Protein AF-A0A480BS22-F1 (afdb_monomer)

pLDDT: mean 70.59, std 20.95, range [41.66, 95.94]

Structure (mmCIF, N/CA/C/O backbone):
data_AF-A0A480BS22-F1
#
_entry.id   AF-A0A480BS22-F1
#
loop_
_atom_site.group_PDB
_atom_site.id
_atom_site.type_symbol
_atom_site.label_atom_id
_atom_site.label_alt_id
_atom_site.label_comp_id
_atom_site.label_asym_id
_atom_site.label_entity_id
_atom_site.label_seq_id
_atom_site.pdbx_PDB_ins_code
_atom_site.Cartn_x
_atom_site.Cartn_y
_atom_site.Cartn_z
_atom_site.occupancy
_atom_si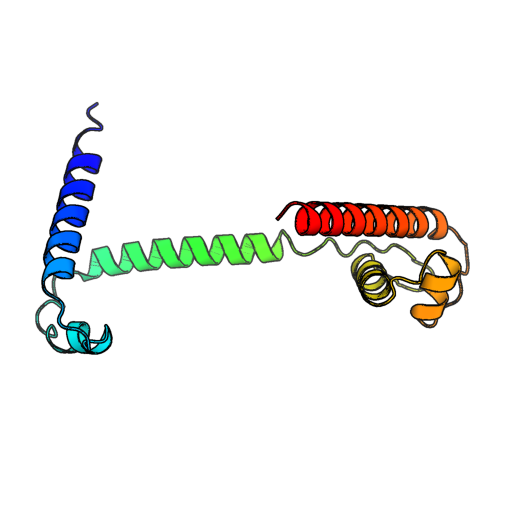te.B_iso_or_equiv
_atom_site.auth_seq_id
_atom_site.auth_comp_id
_atom_site.auth_asym_id
_atom_site.auth_atom_id
_atom_site.pdbx_PDB_model_num
ATOM 1 N N . MET A 1 1 ? -12.078 36.022 39.962 1.00 42.88 1 MET A N 1
ATOM 2 C CA . MET A 1 1 ? -12.865 34.964 40.643 1.00 42.88 1 MET A CA 1
ATOM 3 C C . MET A 1 1 ? -14.234 35.539 41.020 1.00 42.88 1 MET A C 1
ATOM 5 O O . MET A 1 1 ? -14.265 36.743 41.225 1.00 42.88 1 MET A O 1
ATOM 9 N N . PRO A 1 2 ? -15.338 34.761 41.071 1.00 45.94 2 PRO A N 1
ATOM 10 C CA . PRO A 1 2 ? -15.350 33.308 41.192 1.00 45.94 2 PRO A CA 1
ATOM 11 C C . PRO A 1 2 ? -15.962 32.568 39.992 1.00 45.94 2 PRO A C 1
ATOM 13 O O . PRO A 1 2 ? -17.005 32.913 39.447 1.00 45.94 2 PRO A O 1
ATOM 16 N N . ALA A 1 3 ? -15.293 31.474 39.635 1.00 44.16 3 ALA A N 1
ATOM 17 C CA . ALA A 1 3 ? -15.684 30.468 38.656 1.00 44.16 3 ALA A CA 1
ATOM 18 C C . ALA A 1 3 ? -16.732 29.470 39.207 1.00 44.16 3 ALA A C 1
ATOM 20 O O . ALA A 1 3 ? -16.808 28.335 38.748 1.00 44.16 3 ALA A O 1
ATOM 21 N N . ALA A 1 4 ? -17.537 29.876 40.195 1.00 43.69 4 ALA A N 1
ATOM 22 C CA . ALA A 1 4 ? -18.452 28.986 40.917 1.00 43.69 4 ALA A CA 1
ATOM 23 C C . ALA A 1 4 ? -19.845 28.853 40.263 1.00 43.69 4 ALA A C 1
ATOM 25 O O . ALA A 1 4 ? -20.563 27.894 40.522 1.00 43.69 4 ALA A O 1
ATOM 26 N N . SER A 1 5 ? -20.236 29.771 39.373 1.00 46.94 5 SER A N 1
ATOM 27 C CA . SER A 1 5 ? -21.610 29.847 38.846 1.00 46.94 5 SER A CA 1
ATOM 28 C C . SER A 1 5 ? -21.923 28.869 37.706 1.00 46.94 5 SER A C 1
ATOM 30 O O . SER A 1 5 ? -23.083 28.518 37.500 1.00 46.94 5 SER A O 1
ATOM 32 N N . LYS A 1 6 ? -20.912 28.370 36.979 1.00 45.19 6 LYS A N 1
ATOM 33 C CA . LYS A 1 6 ? -21.130 27.429 35.862 1.00 45.19 6 LYS A CA 1
ATOM 34 C C . LYS A 1 6 ? -21.474 26.016 36.336 1.00 45.19 6 LYS A C 1
ATOM 36 O O . LYS A 1 6 ? -22.339 25.390 35.732 1.00 45.19 6 LYS A O 1
ATOM 41 N N . SER A 1 7 ? -20.851 25.541 37.419 1.00 45.31 7 SER A N 1
ATOM 42 C CA . SER A 1 7 ? -21.131 24.203 37.969 1.00 45.31 7 SER A CA 1
ATOM 43 C C . SER A 1 7 ? -22.534 24.100 38.554 1.00 45.31 7 SER A C 1
ATOM 45 O O . SER A 1 7 ? -23.211 23.108 38.316 1.00 45.31 7 SER A O 1
ATOM 47 N N . VAL A 1 8 ? -23.004 25.137 39.254 1.00 49.47 8 VAL A N 1
ATOM 48 C CA . VAL A 1 8 ? -24.354 25.144 39.843 1.00 49.47 8 VAL A CA 1
ATOM 49 C C . VAL A 1 8 ? -25.428 25.158 38.749 1.00 49.47 8 VAL A C 1
ATOM 51 O O . VAL A 1 8 ? -26.417 24.438 38.845 1.00 49.47 8 VAL A O 1
ATOM 54 N N . PHE A 1 9 ? -25.202 25.901 37.659 1.00 47.00 9 PHE A N 1
ATOM 55 C CA . PHE A 1 9 ? -26.130 25.940 36.526 1.00 47.00 9 PHE A CA 1
ATOM 56 C C . PHE A 1 9 ? -26.169 24.610 35.755 1.00 47.00 9 PHE A C 1
ATOM 58 O O . PHE A 1 9 ? -27.244 24.116 35.429 1.00 47.00 9 PHE A O 1
ATOM 65 N N . MET A 1 10 ? -25.010 23.985 35.515 1.00 53.03 10 MET A N 1
ATOM 66 C CA . MET A 1 10 ? -24.932 22.656 34.890 1.00 53.03 10 MET A CA 1
ATOM 67 C C . MET A 1 10 ? -25.574 21.573 35.767 1.00 53.03 10 MET A C 1
ATOM 69 O O . MET A 1 10 ? -26.295 20.725 35.249 1.00 53.03 10 MET A O 1
ATOM 73 N N . ALA A 1 11 ? -25.382 21.636 37.088 1.00 47.44 11 ALA A N 1
ATOM 74 C CA . ALA A 1 11 ? -26.004 20.711 38.030 1.00 47.44 11 ALA A CA 1
ATOM 75 C C . ALA A 1 11 ? -27.53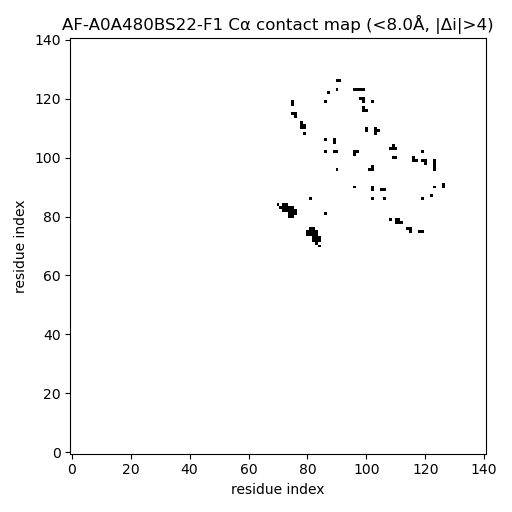4 20.864 38.064 1.00 47.44 11 ALA A C 1
ATOM 77 O O . ALA A 1 11 ? -28.237 19.859 38.025 1.00 47.44 11 ALA A O 1
ATOM 78 N N . ALA A 1 12 ? -28.066 22.091 38.054 1.00 49.69 12 ALA A N 1
ATOM 79 C CA . ALA A 1 12 ? -29.513 22.326 38.001 1.00 49.69 12 ALA A CA 1
ATOM 80 C C . ALA A 1 12 ? -30.141 21.792 36.701 1.00 49.69 12 ALA A C 1
ATOM 82 O O . ALA A 1 12 ? -31.194 21.155 36.736 1.00 49.69 12 ALA A O 1
ATOM 83 N N . VAL A 1 13 ? -29.460 21.975 35.564 1.00 56.94 13 VAL A N 1
ATOM 84 C CA . VAL A 1 13 ? -29.883 21.409 34.273 1.00 56.94 13 VAL A CA 1
ATOM 85 C C . VAL A 1 13 ? -29.835 19.880 34.306 1.00 56.94 13 VAL A C 1
ATOM 87 O O . VAL A 1 13 ? -30.781 19.233 33.866 1.00 56.94 13 VAL A O 1
ATOM 90 N N . TYR A 1 14 ? -28.782 19.288 34.876 1.00 54.34 14 TYR A N 1
ATOM 91 C CA . TYR A 1 14 ? -28.637 17.834 34.968 1.00 54.34 14 TYR A CA 1
ATOM 92 C C . TYR A 1 14 ? -29.678 17.195 35.901 1.00 54.34 14 TYR A C 1
ATOM 94 O O . TYR A 1 14 ? -30.261 16.166 35.564 1.00 54.34 14 TYR A O 1
ATOM 102 N N . HIS A 1 15 ? -29.970 17.821 37.045 1.00 47.47 15 HIS A N 1
ATOM 103 C CA . HIS A 1 15 ? -30.991 17.345 37.980 1.00 47.47 15 HIS A CA 1
ATOM 104 C C . HIS A 1 15 ? -32.415 17.517 37.435 1.00 47.47 15 HIS A C 1
ATOM 106 O O . HIS A 1 15 ? -33.223 16.603 37.596 1.00 47.47 15 HIS A O 1
ATOM 112 N N . GLY A 1 16 ? -32.709 18.612 36.723 1.00 52.53 16 GLY A N 1
ATOM 113 C CA . GLY A 1 16 ? -33.989 18.783 36.024 1.00 52.53 16 GLY A CA 1
ATOM 114 C C . GLY A 1 16 ? -34.194 17.744 34.918 1.00 52.53 16 GLY A C 1
ATOM 115 O O . GLY A 1 16 ? -35.266 17.154 34.804 1.00 52.53 16 GLY A O 1
ATOM 116 N N . PHE A 1 17 ? -33.136 17.441 34.160 1.00 47.34 17 PHE A N 1
ATOM 117 C CA . PHE A 1 17 ? -33.160 16.414 33.117 1.00 47.34 17 PHE A CA 1
ATOM 118 C C . PHE A 1 17 ? -33.335 15.004 33.699 1.00 47.34 17 PHE A C 1
ATOM 120 O O . PHE A 1 17 ? -34.102 14.199 33.179 1.00 47.34 17 PHE A O 1
ATOM 127 N N . ARG A 1 18 ? -32.677 14.709 34.827 1.00 47.41 18 ARG A N 1
ATOM 128 C CA . ARG A 1 18 ? -32.796 13.420 35.518 1.00 47.41 18 ARG A CA 1
ATOM 129 C C . ARG A 1 18 ? -34.182 13.207 36.137 1.00 47.41 18 ARG A C 1
ATOM 131 O O . ARG A 1 18 ? -34.673 12.085 36.087 1.00 47.41 18 ARG A O 1
ATOM 138 N N . ALA A 1 19 ? -34.823 14.255 36.661 1.00 47.12 19 ALA A N 1
ATOM 139 C CA . ALA A 1 19 ? -36.191 14.177 37.185 1.00 47.12 19 ALA A CA 1
ATOM 140 C C . ALA A 1 19 ? -37.232 13.921 36.077 1.00 47.12 19 ALA A C 1
ATOM 142 O O . ALA A 1 19 ? -38.169 13.150 36.282 1.00 47.12 19 ALA A O 1
ATOM 143 N N . ALA A 1 20 ? -37.030 14.496 34.884 1.00 49.72 20 ALA A N 1
ATOM 144 C CA . ALA A 1 20 ? -37.866 14.232 33.711 1.00 49.72 20 ALA A CA 1
ATOM 145 C C . ALA A 1 20 ? -37.717 12.790 33.185 1.00 49.72 20 ALA A C 1
ATOM 147 O O . ALA A 1 20 ? -38.675 12.212 32.677 1.00 49.72 20 ALA A O 1
ATOM 148 N N . LEU A 1 21 ? -36.538 12.179 33.353 1.00 47.59 21 LEU A N 1
ATOM 149 C CA . LEU A 1 21 ? -36.283 10.803 32.920 1.00 47.59 21 LEU A CA 1
ATOM 150 C C . LEU A 1 21 ? -36.931 9.742 33.826 1.00 47.59 21 LEU A C 1
ATOM 152 O O . LEU A 1 21 ? -37.296 8.674 33.344 1.00 47.59 21 LEU A O 1
ATOM 156 N N . SER A 1 22 ? -37.124 10.030 35.117 1.00 49.19 22 SER A N 1
ATOM 157 C CA . SER A 1 22 ? -37.762 9.107 36.072 1.00 49.19 22 SER A CA 1
ATOM 158 C C . SER A 1 22 ? -39.285 8.958 35.914 1.00 49.19 22 SER A C 1
ATOM 160 O O . SER A 1 22 ? -39.876 8.139 36.610 1.00 49.19 22 SER A O 1
ATOM 162 N N . GLY A 1 23 ? -39.920 9.723 35.016 1.00 50.31 23 GLY A N 1
ATOM 163 C CA . GLY A 1 23 ? -41.369 9.682 34.770 1.00 50.31 23 GLY A CA 1
ATOM 164 C C . GLY A 1 23 ? -41.801 9.008 33.462 1.00 50.31 23 GLY A C 1
ATOM 165 O O . GLY A 1 23 ? -42.992 8.999 33.159 1.00 50.31 23 GLY A O 1
ATOM 166 N N . LEU A 1 24 ? -40.871 8.477 32.661 1.00 47.12 24 LEU A N 1
ATOM 167 C CA . LEU A 1 24 ? -41.191 7.937 31.336 1.00 47.12 24 LEU A CA 1
ATOM 168 C C . LEU A 1 24 ? -41.749 6.515 31.419 1.00 47.12 24 LEU A C 1
ATOM 170 O O . LEU A 1 24 ? -41.075 5.575 31.839 1.00 47.12 24 LEU A O 1
ATOM 174 N N . SER A 1 25 ? -42.983 6.359 30.951 1.00 54.12 25 SER A N 1
ATOM 175 C CA . SER A 1 25 ? -43.580 5.063 30.635 1.00 54.12 25 SER A CA 1
ATOM 176 C C . SER A 1 25 ? -42.867 4.439 29.421 1.00 54.12 25 SER A C 1
ATOM 178 O O . SER A 1 25 ? -42.464 5.170 28.508 1.00 54.12 25 SER A O 1
ATOM 180 N N . PRO A 1 26 ? -42.725 3.104 29.349 1.00 42.69 26 PRO A N 1
ATOM 181 C CA . PRO A 1 26 ? -42.098 2.455 28.204 1.00 42.69 26 PRO A CA 1
ATOM 182 C C . PRO A 1 26 ? -42.986 2.620 26.962 1.00 42.69 26 PRO A C 1
ATOM 184 O O . PRO A 1 26 ? -44.066 2.043 26.886 1.00 42.69 26 PRO A O 1
ATOM 187 N N . GLY A 1 27 ? -42.539 3.436 25.999 1.00 56.03 27 GLY A N 1
ATOM 188 C CA . GLY A 1 27 ? -43.212 3.607 24.704 1.00 56.03 27 GLY A CA 1
ATOM 189 C C . GLY A 1 27 ? -43.222 5.023 24.120 1.00 56.03 27 GLY A C 1
ATOM 190 O O . GLY A 1 27 ? -43.544 5.172 22.946 1.00 56.03 27 GLY A O 1
ATOM 191 N N . GLN A 1 28 ? -42.849 6.062 24.876 1.00 52.44 28 GLN A N 1
ATOM 192 C CA . GLN A 1 28 ? -42.791 7.422 24.325 1.00 52.44 28 GLN A CA 1
ATOM 193 C C . GLN A 1 28 ? -41.499 7.667 23.542 1.00 52.44 28 GLN A C 1
ATOM 195 O O . GLN A 1 28 ? -40.393 7.449 24.042 1.00 52.44 28 GLN A O 1
ATOM 200 N N . THR A 1 29 ? -41.638 8.142 22.303 1.00 54.53 29 THR A N 1
ATOM 201 C CA . THR A 1 29 ? -40.500 8.523 21.465 1.00 54.53 29 THR A CA 1
ATOM 202 C C . THR A 1 29 ? -40.270 10.029 21.529 1.00 54.53 29 THR A C 1
ATOM 204 O O . THR A 1 29 ? -41.193 10.815 21.724 1.00 54.53 29 THR A O 1
ATOM 207 N N . TRP A 1 30 ? -39.023 10.457 21.322 1.00 48.59 30 TRP A N 1
ATOM 208 C CA . TRP A 1 30 ? -38.613 11.867 21.371 1.00 48.59 30 TRP A CA 1
ATOM 209 C C . TRP A 1 30 ? -39.467 12.815 20.512 1.00 48.59 30 TRP A C 1
ATOM 211 O O . TRP A 1 30 ? -39.534 14.005 20.806 1.00 48.59 30 TRP A O 1
ATOM 221 N N . ARG A 1 31 ? -40.125 12.312 19.460 1.00 48.00 31 ARG A N 1
ATOM 222 C CA . ARG A 1 31 ? -40.993 13.107 18.580 1.00 48.00 31 ARG A CA 1
ATOM 223 C C . ARG A 1 31 ? -42.244 13.635 19.280 1.00 48.00 31 ARG A C 1
ATOM 225 O O . ARG A 1 31 ? -42.650 14.754 18.978 1.00 48.00 31 ARG A O 1
ATOM 232 N N . ASP A 1 32 ? -42.799 12.887 20.227 1.00 45.03 32 ASP A N 1
ATOM 233 C CA . ASP A 1 32 ? -44.057 13.248 20.890 1.00 45.03 32 ASP A CA 1
ATOM 234 C C . ASP A 1 32 ? -43.859 14.393 21.899 1.00 45.03 32 ASP A C 1
ATOM 236 O O . ASP A 1 32 ? -44.713 15.265 22.040 1.00 45.03 32 ASP A O 1
ATOM 240 N N . ILE A 1 33 ? -42.672 14.474 22.514 1.00 50.88 33 ILE A N 1
ATOM 241 C CA . ILE A 1 33 ? -42.290 15.553 23.443 1.00 50.88 33 ILE A CA 1
ATOM 242 C C . ILE A 1 33 ? -42.127 16.892 22.704 1.00 50.88 33 ILE A C 1
ATOM 244 O O . ILE A 1 33 ? -42.485 17.943 23.229 1.00 50.88 33 ILE A O 1
ATOM 248 N N . PHE A 1 34 ? -41.630 16.876 21.462 1.00 49.66 34 PHE A N 1
ATOM 249 C CA . PHE A 1 34 ? -41.439 18.100 20.674 1.00 49.66 34 PHE A CA 1
ATOM 250 C C . PHE A 1 34 ? -42.724 18.630 20.020 1.00 49.66 34 PHE A C 1
ATOM 252 O O . PHE A 1 34 ? -42.752 19.790 19.609 1.00 49.66 34 PHE A O 1
ATOM 259 N N . ALA A 1 35 ? -43.783 17.822 19.923 1.00 44.78 35 ALA A N 1
ATOM 260 C CA . ALA A 1 35 ? -45.030 18.227 19.278 1.00 44.78 35 ALA A CA 1
ATOM 261 C C . ALA A 1 35 ? -45.937 19.091 20.177 1.00 44.78 35 ALA A C 1
ATOM 263 O O . ALA A 1 35 ? -46.756 19.847 19.658 1.00 44.78 35 ALA A O 1
ATOM 264 N N . SER A 1 36 ? -45.782 19.027 21.505 1.00 46.72 36 SER A N 1
ATOM 265 C CA . SER A 1 36 ? -46.706 19.689 22.441 1.00 46.72 36 SER A CA 1
ATOM 266 C C . SER A 1 36 ? -46.323 21.122 22.838 1.00 46.72 36 SER A C 1
ATOM 268 O O . SER A 1 36 ? -47.097 21.767 23.543 1.00 46.72 36 SER A O 1
ATOM 270 N N . ASP A 1 37 ? -45.180 21.654 22.395 1.00 47.41 37 ASP A N 1
ATOM 271 C CA . ASP A 1 37 ? -44.680 22.955 22.870 1.00 47.41 37 ASP A CA 1
ATOM 272 C C . ASP A 1 37 ? -44.468 23.978 21.740 1.00 47.41 37 ASP A C 1
ATOM 274 O O . ASP A 1 37 ? -43.408 24.578 21.545 1.00 47.41 37 ASP A O 1
ATOM 278 N N . TYR A 1 38 ? -45.526 24.201 20.956 1.00 45.06 38 TYR A N 1
ATOM 279 C CA . TYR A 1 38 ? -45.564 25.270 19.951 1.00 45.06 38 TYR A CA 1
ATOM 280 C C . TYR A 1 38 ? -45.643 26.683 20.571 1.00 45.06 38 TYR A C 1
ATOM 282 O O . TYR A 1 38 ? -45.594 27.675 19.841 1.00 45.06 38 TYR A O 1
ATOM 290 N N . HIS A 1 39 ? -45.727 26.806 21.904 1.00 41.66 39 HIS A N 1
ATOM 291 C CA . HIS A 1 39 ? -45.969 28.080 22.587 1.00 41.66 39 HIS A CA 1
ATOM 292 C C . HIS A 1 39 ? -44.712 28.740 23.194 1.00 41.66 39 HIS A C 1
ATOM 294 O O . HIS A 1 39 ? -44.748 29.924 23.538 1.00 41.66 39 HIS A O 1
ATOM 300 N N . GLN A 1 40 ? -43.562 28.053 23.239 1.00 43.22 40 GLN A N 1
ATOM 301 C CA . GLN A 1 40 ? -42.299 28.600 23.774 1.00 43.22 40 GLN A CA 1
ATOM 302 C C . GLN A 1 40 ? -41.342 29.192 22.718 1.00 43.22 40 GLN A C 1
ATOM 304 O O . GLN A 1 40 ? -40.160 29.431 22.973 1.00 43.22 40 GLN A O 1
ATOM 309 N N . GLN A 1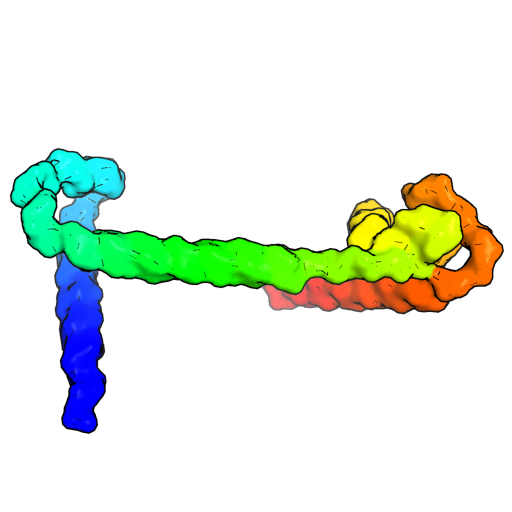 41 ? -41.836 29.512 21.518 1.00 42.16 41 GLN A N 1
ATOM 310 C CA . GLN A 1 41 ? -41.001 29.987 20.400 1.00 42.16 41 GLN A CA 1
ATOM 311 C C . GLN A 1 41 ? -40.467 31.435 20.522 1.00 42.16 41 GLN A C 1
ATOM 313 O O . GLN A 1 41 ? -39.756 31.901 19.623 1.00 42.16 41 GLN A O 1
ATOM 318 N N . ARG A 1 42 ? -40.754 32.177 21.605 1.00 42.19 42 ARG A N 1
ATOM 319 C CA . ARG A 1 42 ? -40.314 33.586 21.738 1.00 42.19 42 ARG A CA 1
ATOM 320 C C . ARG A 1 42 ? -39.061 33.838 22.584 1.00 42.19 42 ARG A C 1
ATOM 322 O O . ARG A 1 42 ? -38.452 34.883 22.381 1.00 42.19 42 ARG A O 1
ATOM 329 N N . TYR A 1 43 ? -38.594 32.899 23.414 1.00 45.75 43 TYR A N 1
ATOM 330 C CA . TYR A 1 43 ? -37.428 33.141 24.292 1.00 45.75 43 TYR A CA 1
ATOM 331 C C . TYR A 1 43 ? -36.164 32.325 23.962 1.00 45.75 43 TYR A C 1
ATOM 333 O O . TYR A 1 43 ? -35.069 32.703 24.371 1.00 45.75 43 TYR A O 1
ATOM 341 N N . CYS A 1 44 ? -36.252 31.265 23.150 1.00 43.03 44 CYS A N 1
ATOM 342 C CA . CYS A 1 44 ? -35.104 30.384 22.872 1.00 43.03 44 CYS A CA 1
ATOM 343 C C . CYS A 1 44 ? -34.295 30.724 21.608 1.00 43.03 44 CYS A C 1
ATOM 345 O O . CYS A 1 44 ? -33.313 30.042 21.314 1.00 43.03 44 CYS A O 1
ATOM 347 N N . LYS A 1 45 ? -34.644 31.777 20.856 1.00 49.81 45 LYS A N 1
ATOM 348 C CA . LYS A 1 45 ? -33.936 32.134 19.611 1.00 49.81 45 LYS A CA 1
ATOM 349 C C . LYS A 1 45 ? -32.431 32.411 19.792 1.00 49.81 45 LYS A C 1
ATOM 351 O O . LYS A 1 45 ? -31.669 31.900 18.973 1.00 49.81 45 LYS A O 1
ATOM 356 N N . PRO A 1 46 ? -31.946 33.143 20.817 1.00 53.47 46 PRO A N 1
ATOM 357 C CA . PRO A 1 46 ? -30.506 33.375 20.957 1.00 53.47 46 PRO A CA 1
ATOM 358 C C . PRO A 1 46 ? -29.751 32.115 21.411 1.00 53.47 46 PRO A C 1
ATOM 360 O O . PRO A 1 46 ? -28.666 31.842 20.901 1.00 53.47 46 PRO A O 1
ATOM 363 N N . PHE A 1 47 ? -30.344 31.301 22.292 1.00 52.03 47 PHE A N 1
ATOM 364 C CA . PHE A 1 47 ? -29.730 30.064 22.788 1.00 52.03 47 PHE A CA 1
ATOM 365 C C . PHE A 1 47 ? -29.655 28.973 21.716 1.00 52.03 47 PHE A C 1
ATOM 367 O O . PHE A 1 47 ? -28.599 28.368 21.540 1.00 52.03 47 PHE A O 1
ATOM 374 N N . ALA A 1 48 ? -30.725 28.778 20.939 1.00 53.66 48 ALA A N 1
ATOM 375 C CA . ALA A 1 48 ? -30.728 27.841 19.818 1.00 53.66 48 ALA A CA 1
ATOM 376 C C . ALA A 1 48 ? -29.709 28.250 18.741 1.00 53.66 48 ALA A C 1
ATOM 378 O O . ALA A 1 48 ? -29.018 27.399 18.190 1.00 53.66 48 ALA A O 1
ATOM 379 N N . ARG A 1 49 ? -29.536 29.556 18.491 1.00 55.53 49 ARG A N 1
ATOM 380 C CA . ARG A 1 49 ? -28.567 30.080 17.512 1.00 55.53 49 ARG A CA 1
ATOM 381 C C . ARG A 1 49 ? -27.116 29.929 17.979 1.00 55.53 49 ARG A C 1
ATOM 383 O O . ARG A 1 49 ? -26.251 29.621 17.160 1.00 55.53 49 ARG A O 1
ATOM 390 N N . LEU A 1 50 ? -26.843 30.081 19.277 1.00 58.00 50 LEU A N 1
ATOM 391 C CA . LEU A 1 50 ? -25.532 29.801 19.883 1.00 58.00 50 LEU A CA 1
ATOM 392 C C . LEU A 1 50 ? -25.219 28.301 19.906 1.00 58.00 50 LEU A C 1
ATOM 394 O O . LEU A 1 50 ? -24.112 27.911 19.543 1.00 58.00 50 LEU A O 1
ATOM 398 N N . ALA A 1 51 ? -26.193 27.457 20.254 1.00 59.09 51 ALA A N 1
ATOM 399 C CA . ALA A 1 51 ? -26.046 26.005 20.213 1.00 59.09 51 ALA A CA 1
ATOM 400 C C . ALA A 1 51 ? -25.821 25.500 18.777 1.00 59.09 51 ALA A C 1
ATOM 402 O O . ALA A 1 51 ? -24.881 24.742 18.543 1.00 59.09 51 ALA A O 1
ATOM 403 N N . TRP A 1 52 ? -26.592 25.999 17.802 1.00 54.72 52 TRP A N 1
ATOM 404 C CA . TRP A 1 52 ? -26.403 25.723 16.373 1.00 54.72 52 TRP A CA 1
ATOM 405 C C . TRP A 1 52 ? -25.033 26.199 15.879 1.00 54.72 52 TRP A C 1
ATOM 407 O O . TRP A 1 52 ? -24.337 25.457 15.193 1.00 54.72 52 TRP A O 1
ATOM 417 N N . SER A 1 53 ? -24.5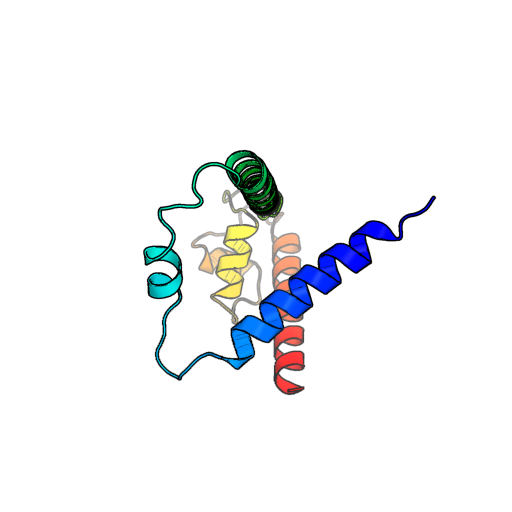89 27.395 16.283 1.00 58.41 53 SER A N 1
ATOM 418 C CA . SER A 1 53 ? -23.260 27.924 15.936 1.00 58.41 53 SER A CA 1
ATOM 419 C C . SER A 1 53 ? -22.122 27.103 16.550 1.00 58.41 53 SER A C 1
ATOM 421 O O . SER A 1 53 ? -21.104 26.885 15.896 1.00 58.41 53 SER A O 1
ATOM 423 N N . CYS A 1 54 ? -22.275 26.615 17.784 1.00 57.94 54 CYS A N 1
ATOM 424 C CA . CYS A 1 54 ? -21.307 25.730 18.433 1.00 57.94 54 CYS A CA 1
ATOM 425 C C . CYS A 1 54 ? -21.279 24.334 17.798 1.00 57.94 54 CYS A C 1
ATOM 427 O O . CYS A 1 54 ? -20.194 23.783 17.606 1.00 57.94 54 CYS A O 1
ATOM 429 N N . LEU A 1 55 ? -22.442 23.786 17.431 1.00 55.19 55 LEU A N 1
ATOM 430 C CA . LEU A 1 55 ? -22.553 22.490 16.766 1.00 55.19 55 LEU A CA 1
ATOM 431 C C . LEU A 1 55 ? -21.989 22.550 15.340 1.00 55.19 55 LEU A C 1
ATOM 433 O O . LEU A 1 55 ? -21.144 21.728 15.004 1.00 55.19 55 LEU A O 1
ATOM 437 N N . HIS A 1 56 ? -22.327 23.574 14.547 1.00 56.91 56 HIS A N 1
ATOM 438 C CA . HIS A 1 56 ? -21.729 23.795 13.222 1.00 56.91 56 HIS A CA 1
ATOM 439 C C . HIS A 1 56 ? -20.227 24.093 13.282 1.00 56.91 56 HIS A C 1
ATOM 441 O O . HIS A 1 56 ? -19.473 23.684 12.403 1.00 56.91 56 HIS A O 1
ATOM 447 N N . ARG A 1 57 ? -19.748 24.782 14.326 1.00 55.16 57 ARG A N 1
ATOM 448 C CA . ARG A 1 57 ? -18.309 25.004 14.529 1.00 55.16 57 ARG A CA 1
ATOM 449 C C . ARG A 1 57 ? -17.581 23.710 14.908 1.00 55.16 57 ARG A C 1
ATOM 451 O O . ARG A 1 57 ? -16.442 23.523 14.483 1.00 55.16 57 ARG A O 1
ATOM 458 N N . ARG A 1 58 ? -18.219 22.811 15.670 1.00 55.72 58 ARG A N 1
ATOM 459 C CA . ARG A 1 58 ? -17.693 21.462 15.946 1.00 55.72 58 ARG A CA 1
ATOM 460 C C . ARG A 1 58 ? -17.671 20.597 14.690 1.00 55.72 58 ARG A C 1
ATOM 462 O O . ARG A 1 58 ? -16.609 20.076 14.374 1.00 55.72 58 ARG A O 1
ATOM 469 N N . THR A 1 59 ? -18.768 20.521 13.936 1.00 56.25 59 THR A N 1
ATOM 470 C CA . THR A 1 59 ? -18.819 19.732 12.692 1.00 56.25 59 THR A CA 1
ATOM 471 C C . THR A 1 59 ? -17.895 20.301 11.615 1.00 56.25 59 THR A C 1
ATOM 473 O O . THR A 1 59 ? -17.264 19.539 10.890 1.00 56.25 59 THR A O 1
ATOM 476 N N . GLY A 1 60 ? -17.728 21.626 11.553 1.00 57.53 60 GLY A N 1
ATOM 477 C CA . GLY A 1 60 ? -16.768 22.295 10.676 1.00 57.53 60 GLY A CA 1
ATOM 478 C C . GLY A 1 60 ? -15.313 21.989 11.037 1.00 57.53 60 GLY A C 1
ATOM 479 O O . GLY A 1 60 ? -14.509 21.741 10.142 1.00 57.53 60 GLY A O 1
ATOM 480 N N . ARG A 1 61 ? -14.967 21.928 12.333 1.00 58.91 61 ARG A N 1
ATOM 481 C CA . ARG A 1 61 ? -13.648 21.447 12.785 1.00 58.91 61 ARG A CA 1
ATOM 482 C C . ARG A 1 61 ? -13.454 19.963 12.521 1.00 58.91 61 ARG A C 1
ATOM 484 O O . ARG A 1 61 ? -12.365 19.590 12.120 1.00 58.91 61 ARG A O 1
ATOM 491 N N . GLU A 1 62 ? -14.471 19.129 12.701 1.00 54.09 62 GLU A N 1
ATOM 492 C CA . GLU A 1 62 ? -14.391 17.705 12.366 1.00 54.09 62 GLU A CA 1
ATOM 493 C C . GLU A 1 62 ? -14.232 17.476 10.863 1.00 54.09 62 GLU A C 1
ATOM 495 O O . GLU A 1 62 ? -13.404 16.671 10.464 1.00 54.09 62 GLU A O 1
ATOM 500 N N . GLN A 1 63 ? -14.950 18.209 10.009 1.00 57.34 63 GLN A N 1
ATOM 501 C CA . GLN A 1 63 ? -14.757 18.149 8.560 1.00 57.34 63 GLN A CA 1
ATOM 502 C C . GLN A 1 63 ? -13.403 18.721 8.137 1.00 57.34 63 GLN A C 1
ATOM 504 O O . GLN A 1 63 ? -12.745 18.132 7.286 1.00 57.34 63 GLN A O 1
ATOM 509 N N . ALA A 1 64 ? -12.949 19.825 8.736 1.00 56.53 64 ALA A N 1
ATOM 510 C CA . ALA A 1 64 ? -11.608 20.356 8.505 1.00 56.53 64 ALA A CA 1
ATOM 511 C C . ALA A 1 64 ? -10.528 19.377 8.981 1.00 56.53 64 ALA A C 1
ATOM 513 O O . ALA A 1 64 ? -9.528 19.218 8.296 1.00 56.53 64 ALA A O 1
ATOM 514 N N . ASN A 1 65 ? -10.752 18.662 10.086 1.00 56.22 65 ASN A N 1
ATOM 515 C CA . ASN A 1 65 ? -9.852 17.629 10.590 1.00 56.22 65 ASN A CA 1
ATOM 516 C C . ASN A 1 65 ? -9.932 16.334 9.766 1.00 56.22 65 ASN A C 1
ATOM 518 O O . ASN A 1 65 ? -8.927 15.668 9.603 1.00 56.22 65 ASN A O 1
ATOM 522 N N . ARG A 1 66 ? -11.071 15.998 9.148 1.00 54.94 66 ARG A N 1
ATOM 523 C CA . ARG A 1 66 ? -11.166 14.925 8.135 1.00 54.94 66 ARG A CA 1
ATOM 524 C C . ARG A 1 66 ? -10.481 15.321 6.822 1.00 54.94 66 ARG A C 1
ATOM 526 O O . ARG A 1 66 ? -9.902 14.473 6.157 1.00 54.94 66 ARG A O 1
ATOM 533 N N . ARG A 1 67 ? -10.502 16.610 6.457 1.00 53.06 67 ARG A N 1
ATOM 5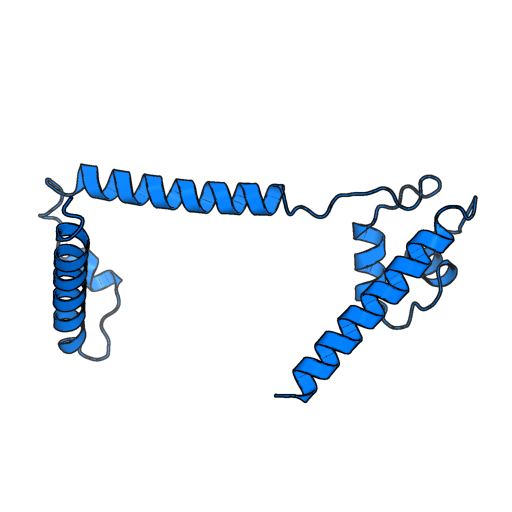34 C CA . ARG A 1 67 ? -9.746 17.170 5.319 1.00 53.06 67 ARG A CA 1
ATOM 535 C C . ARG A 1 67 ? -8.248 17.311 5.619 1.00 53.06 67 ARG A C 1
ATOM 537 O O . ARG A 1 67 ? -7.449 17.157 4.705 1.00 53.06 67 ARG A O 1
ATOM 544 N N . ALA A 1 68 ? -7.866 17.574 6.868 1.00 51.84 68 ALA A N 1
ATOM 545 C CA . ALA A 1 68 ? -6.474 17.667 7.319 1.00 51.84 68 ALA A CA 1
ATOM 546 C C . ALA A 1 68 ? -5.873 16.291 7.654 1.00 51.84 68 ALA A C 1
ATOM 548 O O . ALA A 1 68 ? -4.694 16.058 7.417 1.00 51.84 68 ALA A O 1
ATOM 549 N N . GLY A 1 69 ? -6.702 15.361 8.128 1.00 47.91 69 GLY A N 1
ATOM 550 C CA . GLY A 1 69 ? -6.428 13.931 8.274 1.00 47.91 69 GLY A CA 1
ATOM 551 C C . GLY A 1 69 ? -6.633 13.151 6.975 1.00 47.91 69 GLY A C 1
ATOM 552 O O . GLY A 1 69 ? -6.596 11.923 6.982 1.00 47.91 69 GLY A O 1
ATOM 553 N N . ASN A 1 70 ? -6.844 13.850 5.854 1.00 57.09 70 ASN A N 1
ATOM 554 C CA . ASN A 1 70 ? -6.850 13.259 4.528 1.00 57.09 70 ASN A CA 1
ATOM 555 C C . ASN A 1 70 ? -5.442 12.722 4.268 1.00 57.09 70 ASN A C 1
ATOM 557 O O . ASN A 1 70 ? -4.496 13.498 4.112 1.00 57.09 70 ASN A O 1
ATOM 561 N N . GLY A 1 71 ? -5.315 11.393 4.312 1.00 56.91 71 GLY A N 1
ATOM 562 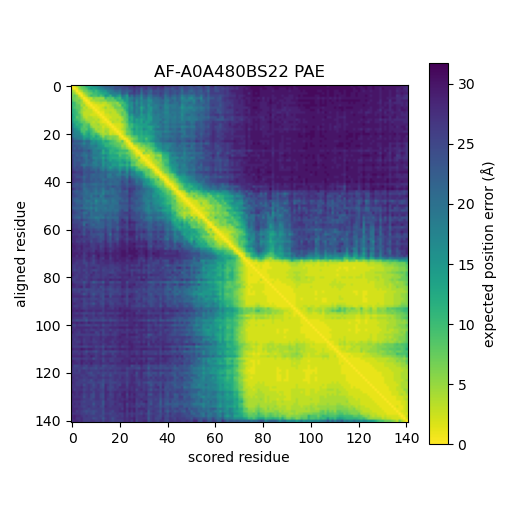C CA . GLY A 1 71 ? -4.069 10.661 4.138 1.00 56.91 71 GLY A CA 1
ATOM 563 C C . GLY A 1 71 ? -3.256 11.278 3.015 1.00 56.91 71 GLY A C 1
ATOM 564 O O . GLY A 1 71 ? -3.666 11.232 1.856 1.00 56.91 71 GLY A O 1
ATOM 565 N N . ARG A 1 72 ? -2.140 11.917 3.392 1.00 58.66 72 ARG A N 1
ATOM 566 C CA . ARG A 1 72 ? -1.228 12.602 2.476 1.00 58.66 72 ARG A CA 1
ATOM 567 C C . ARG A 1 72 ? -0.997 11.704 1.278 1.00 58.66 72 ARG A C 1
ATOM 569 O O . ARG A 1 72 ? -0.323 10.695 1.421 1.00 58.66 72 ARG A O 1
ATOM 576 N N . GLN A 1 73 ? -1.562 12.087 0.139 1.00 66.56 73 GLN A N 1
ATOM 577 C CA . GLN A 1 73 ? -1.379 11.483 -1.175 1.00 66.56 73 GLN A CA 1
ATOM 578 C C . GLN A 1 73 ? 0.083 11.685 -1.597 1.00 66.56 73 GLN A C 1
ATOM 580 O O . GLN A 1 73 ? 0.399 12.521 -2.436 1.00 66.56 73 GLN A O 1
ATOM 585 N N . MET A 1 74 ? 1.005 10.988 -0.940 1.00 85.38 74 MET A N 1
ATOM 586 C CA . MET A 1 74 ? 2.415 11.017 -1.289 1.00 85.38 74 MET A CA 1
ATOM 587 C C . MET A 1 74 ? 2.605 10.098 -2.485 1.00 85.38 74 MET A C 1
ATOM 589 O O . MET A 1 74 ? 2.242 8.922 -2.416 1.00 85.38 74 MET A O 1
ATOM 593 N N . ILE A 1 75 ? 3.168 10.615 -3.576 1.00 90.56 75 ILE A N 1
ATOM 594 C CA . ILE A 1 75 ? 3.600 9.768 -4.686 1.00 90.56 75 ILE A CA 1
ATOM 595 C C . ILE A 1 75 ? 4.741 8.885 -4.183 1.00 90.56 75 ILE A C 1
ATOM 597 O O . ILE A 1 75 ? 5.786 9.378 -3.772 1.00 90.56 75 ILE A O 1
ATOM 601 N N . VAL A 1 76 ? 4.517 7.574 -4.202 1.00 92.69 76 VAL A N 1
ATOM 602 C CA . VAL A 1 76 ? 5.503 6.556 -3.816 1.00 92.69 76 VAL A CA 1
ATOM 603 C C . VAL A 1 76 ? 6.270 6.085 -5.044 1.00 92.69 76 VAL A C 1
ATOM 605 O O . VAL A 1 76 ? 7.468 5.835 -4.969 1.00 92.69 76 VAL A O 1
ATOM 608 N N . CYS A 1 77 ? 5.601 5.994 -6.197 1.00 94.50 77 CYS A N 1
ATOM 609 C CA . CYS A 1 77 ? 6.218 5.617 -7.462 1.00 94.50 77 CYS A CA 1
ATOM 610 C C . CYS A 1 77 ? 5.903 6.657 -8.534 1.00 94.50 77 CYS A C 1
ATOM 612 O O . CYS A 1 77 ? 4.772 6.734 -9.010 1.00 94.50 77 CYS A O 1
ATOM 614 N N . VAL A 1 78 ? 6.921 7.416 -8.945 1.00 93.38 78 VAL A N 1
ATOM 615 C CA . VAL A 1 78 ? 6.794 8.405 -10.027 1.00 93.38 78 VAL A CA 1
ATOM 616 C C . VAL A 1 78 ? 6.602 7.713 -11.380 1.00 93.38 78 VAL A C 1
ATOM 618 O O . VAL A 1 78 ? 5.738 8.118 -12.145 1.00 93.38 78 VAL A O 1
ATOM 621 N N . CYS A 1 79 ? 7.330 6.623 -11.651 1.00 95.38 79 CYS A N 1
ATOM 622 C CA . CYS A 1 79 ? 7.264 5.922 -12.940 1.00 95.38 79 CYS A CA 1
ATOM 623 C C . CYS A 1 79 ? 5.874 5.369 -13.269 1.00 95.38 79 CYS A C 1
ATOM 625 O O . CYS A 1 79 ? 5.466 5.397 -14.420 1.00 95.38 79 CYS A O 1
ATOM 627 N N . ASN A 1 80 ? 5.164 4.864 -12.260 1.00 92.50 80 ASN A N 1
ATOM 628 C CA . ASN A 1 80 ? 3.845 4.251 -12.424 1.00 92.50 80 ASN A CA 1
ATOM 629 C C . ASN A 1 80 ? 2.715 5.123 -11.846 1.00 92.50 80 ASN A C 1
ATOM 631 O O . ASN A 1 80 ? 1.610 4.620 -11.641 1.00 92.50 80 ASN A O 1
ATOM 635 N N . ALA A 1 81 ? 3.010 6.391 -11.519 1.00 92.94 81 ALA A N 1
ATOM 636 C CA . ALA A 1 81 ? 2.093 7.350 -10.899 1.00 92.94 81 ALA A CA 1
ATOM 637 C C . ALA A 1 81 ? 1.278 6.762 -9.724 1.00 92.94 81 ALA A C 1
ATOM 639 O O . ALA A 1 81 ? 0.066 6.949 -9.625 1.00 92.94 81 ALA A O 1
ATOM 640 N N . LYS A 1 82 ? 1.940 6.018 -8.826 1.00 92.75 82 LYS A N 1
ATOM 641 C CA . LYS A 1 82 ? 1.286 5.392 -7.663 1.00 92.75 82 LYS A CA 1
ATOM 642 C C . LYS A 1 82 ? 1.482 6.236 -6.412 1.00 92.75 82 LYS A C 1
ATOM 644 O O . LYS A 1 82 ? 2.609 6.594 -6.062 1.00 92.75 82 LYS A O 1
ATOM 649 N N . ASN A 1 83 ? 0.382 6.510 -5.721 1.00 92.94 83 ASN A N 1
ATOM 650 C CA . ASN A 1 83 ? 0.371 7.179 -4.425 1.00 92.94 83 ASN A CA 1
ATOM 651 C C . ASN A 1 83 ? 0.350 6.158 -3.269 1.00 92.94 83 ASN A C 1
ATOM 653 O O . ASN A 1 83 ? 0.029 4.983 -3.453 1.00 92.94 83 ASN A O 1
ATOM 657 N N . CYS A 1 84 ? 0.684 6.613 -2.064 1.00 92.31 84 CYS A N 1
ATOM 658 C CA . CYS A 1 84 ? 0.709 5.783 -0.860 1.00 92.31 84 CYS A CA 1
ATOM 659 C C . CYS A 1 84 ? -0.665 5.211 -0.494 1.00 92.31 84 CYS A C 1
ATOM 661 O O . CYS A 1 84 ? -0.730 4.133 0.087 1.00 92.31 84 CYS A O 1
ATOM 663 N N . ARG A 1 85 ? -1.761 5.898 -0.841 1.00 90.81 85 ARG A N 1
ATOM 664 C CA . ARG A 1 85 ? -3.122 5.435 -0.565 1.00 90.81 85 ARG A CA 1
ATOM 665 C C . ARG A 1 85 ? -3.431 4.180 -1.374 1.00 90.81 85 ARG A C 1
ATOM 667 O O . ARG A 1 85 ? -3.836 3.189 -0.789 1.00 90.81 85 ARG A O 1
ATOM 674 N N . THR A 1 86 ? -3.177 4.203 -2.679 1.00 92.12 86 THR A N 1
ATOM 675 C CA . THR A 1 86 ? -3.350 3.056 -3.574 1.00 92.12 86 THR A CA 1
ATOM 676 C C . THR A 1 86 ? -2.470 1.887 -3.145 1.00 92.12 86 THR A C 1
ATOM 678 O O . THR A 1 86 ? -2.935 0.755 -3.129 1.00 92.12 86 THR A O 1
ATOM 681 N N . VAL A 1 87 ? -1.216 2.152 -2.758 1.00 93.19 87 VAL A N 1
ATOM 682 C CA . VAL A 1 87 ? -0.319 1.094 -2.264 1.00 93.19 87 VAL A CA 1
ATOM 683 C C . VAL A 1 87 ? -0.891 0.457 -0.996 1.00 93.19 87 VAL A C 1
ATOM 685 O O . VAL A 1 87 ? -0.997 -0.762 -0.933 1.00 93.19 87 VAL A O 1
ATOM 688 N N . ARG A 1 88 ? -1.314 1.261 -0.013 1.00 92.25 88 ARG A N 1
ATOM 689 C CA . ARG A 1 88 ? -1.919 0.752 1.227 1.00 92.25 88 ARG A CA 1
ATOM 690 C C . ARG A 1 88 ? -3.199 -0.032 0.973 1.00 92.25 88 ARG A C 1
ATOM 692 O O . ARG A 1 88 ? -3.351 -1.106 1.525 1.00 92.25 88 ARG A O 1
ATOM 699 N N . GLU A 1 89 ? -4.081 0.473 0.118 1.00 92.12 89 GLU A N 1
ATOM 700 C CA . GLU A 1 89 ? -5.346 -0.184 -0.218 1.00 92.12 89 GLU A CA 1
ATOM 701 C C . GLU A 1 89 ? -5.125 -1.582 -0.809 1.00 92.12 89 GLU A C 1
ATOM 703 O O . GLU A 1 89 ? -5.747 -2.545 -0.365 1.00 92.12 89 GLU A O 1
ATOM 708 N N . VAL A 1 90 ? -4.170 -1.715 -1.733 1.00 93.94 90 VAL A N 1
ATOM 709 C CA . VAL A 1 90 ? -3.807 -3.012 -2.320 1.00 93.94 90 VAL A CA 1
ATOM 710 C C . VAL A 1 90 ? -3.205 -3.957 -1.280 1.00 93.94 90 VAL A C 1
ATOM 712 O O . VAL A 1 90 ? -3.562 -5.131 -1.246 1.00 93.94 90 VAL A O 1
ATOM 715 N N . LEU A 1 91 ? -2.327 -3.460 -0.407 1.00 93.62 91 LEU A N 1
ATOM 716 C CA . LEU A 1 91 ? -1.721 -4.275 0.649 1.00 93.62 91 LEU A CA 1
ATOM 717 C C . LEU A 1 91 ? -2.743 -4.716 1.710 1.00 93.62 91 LEU A C 1
ATOM 719 O O . LEU A 1 91 ? -2.676 -5.845 2.184 1.00 93.62 91 LEU A O 1
ATOM 723 N N . SER A 1 92 ? -3.720 -3.871 2.049 1.00 90.81 92 SER A N 1
ATOM 724 C CA . SER A 1 92 ? -4.807 -4.227 2.970 1.00 90.81 92 SER A CA 1
ATOM 725 C C . SER A 1 92 ? -5.756 -5.277 2.386 1.00 90.81 92 SER A C 1
ATOM 727 O O . SER A 1 92 ? -6.264 -6.115 3.123 1.00 90.81 92 SER A O 1
ATOM 729 N N . GLN A 1 93 ? -5.998 -5.251 1.072 1.00 90.38 93 GLN A N 1
ATOM 730 C CA . GLN A 1 93 ? -6.827 -6.251 0.386 1.00 90.38 93 GLN A CA 1
ATOM 731 C C . GLN A 1 93 ? -6.089 -7.582 0.167 1.00 90.38 93 GLN A C 1
ATOM 733 O O . GLN A 1 93 ? -6.722 -8.634 0.089 1.00 90.38 93 GLN A O 1
ATOM 738 N N . GLY A 1 94 ? -4.759 -7.544 0.054 1.00 88.56 94 GLY A N 1
ATOM 739 C CA . GLY A 1 94 ? -3.916 -8.698 -0.245 1.00 88.56 94 GLY A CA 1
ATOM 740 C C . GLY A 1 94 ? -2.922 -9.017 0.873 1.00 88.56 94 GLY A C 1
ATOM 741 O O . GLY A 1 94 ? -1.750 -8.674 0.733 1.00 88.56 94 GLY A O 1
ATOM 742 N N . PRO A 1 95 ? -3.318 -9.751 1.931 1.00 82.06 95 PRO A N 1
ATOM 743 C CA . PRO A 1 95 ? -2.417 -10.118 3.031 1.00 82.06 95 PRO A CA 1
ATOM 744 C C . PRO A 1 95 ? -1.267 -11.054 2.617 1.00 82.06 95 PRO A C 1
ATOM 746 O O . PRO A 1 95 ? -0.324 -11.229 3.375 1.00 82.06 95 PRO A O 1
ATOM 749 N N . HIS A 1 96 ? -1.330 -11.637 1.416 1.00 87.94 96 HIS A N 1
ATOM 750 C CA . HIS A 1 96 ? -0.278 -12.467 0.817 1.00 87.94 96 HIS A CA 1
ATOM 751 C C . HIS A 1 96 ? 0.779 -11.649 0.043 1.00 87.94 96 HIS A C 1
ATOM 753 O O . HIS A 1 96 ? 1.689 -12.211 -0.570 1.00 87.94 96 HIS A O 1
ATOM 759 N N . ILE A 1 97 ? 0.636 -10.321 -0.024 1.00 92.00 97 ILE A N 1
ATOM 760 C CA . ILE A 1 97 ? 1.551 -9.453 -0.767 1.00 92.00 97 ILE A CA 1
ATOM 761 C C . ILE A 1 97 ? 2.743 -9.103 0.122 1.00 92.00 97 ILE A C 1
ATOM 763 O O . ILE A 1 97 ? 2.763 -8.108 0.841 1.00 92.00 97 ILE A O 1
ATOM 767 N N . ASP A 1 98 ? 3.778 -9.924 0.003 1.00 92.00 98 ASP A N 1
ATOM 768 C CA . ASP A 1 98 ? 4.942 -9.865 0.890 1.00 92.00 98 ASP A CA 1
ATOM 769 C C . ASP A 1 98 ? 6.162 -9.188 0.265 1.00 92.00 98 ASP A C 1
ATOM 771 O O . ASP A 1 98 ? 7.166 -8.937 0.931 1.00 92.00 98 ASP A O 1
ATOM 775 N N . THR A 1 99 ? 6.095 -8.897 -1.035 1.00 94.25 99 THR A N 1
ATOM 776 C CA . THR A 1 99 ? 7.213 -8.325 -1.786 1.00 94.25 99 THR A CA 1
ATOM 777 C C . THR A 1 99 ? 6.784 -7.084 -2.569 1.00 94.25 99 THR A C 1
ATOM 779 O O . THR A 1 99 ? 5.675 -7.043 -3.110 1.00 94.25 99 THR A O 1
ATOM 782 N N . PRO A 1 100 ? 7.667 -6.080 -2.729 1.00 94.06 100 PRO A N 1
ATOM 783 C CA . PRO A 1 100 ? 7.371 -4.901 -3.545 1.00 94.06 100 PRO A CA 1
ATOM 784 C C . PRO A 1 100 ? 7.023 -5.241 -5.001 1.00 94.06 100 PRO A C 1
ATOM 786 O O . PRO A 1 100 ? 6.194 -4.579 -5.622 1.00 94.06 100 PRO A O 1
ATOM 789 N N . ALA A 1 101 ? 7.630 -6.298 -5.550 1.00 92.75 101 ALA A N 1
ATOM 790 C CA . ALA A 1 101 ? 7.311 -6.790 -6.885 1.00 92.75 101 ALA A CA 1
ATOM 791 C C . ALA A 1 101 ? 5.884 -7.358 -6.956 1.00 92.75 101 ALA A C 1
ATOM 793 O O . ALA A 1 101 ? 5.164 -7.064 -7.911 1.00 92.75 101 ALA A O 1
ATOM 794 N N . ALA A 1 102 ? 5.450 -8.117 -5.943 1.00 93.81 102 ALA A N 1
ATOM 795 C CA . ALA A 1 102 ? 4.072 -8.593 -5.844 1.00 93.81 102 ALA A CA 1
ATOM 796 C C . ALA A 1 102 ? 3.081 -7.427 -5.698 1.00 93.81 102 ALA A C 1
ATOM 798 O O . ALA A 1 102 ? 2.059 -7.426 -6.377 1.00 93.81 102 ALA A O 1
ATOM 799 N N . ALA A 1 103 ? 3.418 -6.391 -4.922 1.00 94.44 103 ALA A N 1
ATOM 800 C CA . ALA A 1 103 ? 2.587 -5.191 -4.800 1.00 94.44 103 ALA A CA 1
ATOM 801 C C . ALA A 1 103 ? 2.415 -4.474 -6.149 1.00 94.44 103 ALA A C 1
ATOM 803 O O . ALA A 1 103 ? 1.313 -4.071 -6.518 1.00 94.44 103 ALA A O 1
ATOM 804 N N . HIS A 1 104 ? 3.490 -4.368 -6.935 1.00 94.69 104 HIS A N 1
ATOM 805 C CA . HIS A 1 104 ? 3.420 -3.825 -8.290 1.00 94.69 104 HIS A CA 1
ATOM 806 C C . HIS A 1 104 ? 2.537 -4.664 -9.221 1.00 94.69 104 HIS A C 1
ATOM 808 O O . HIS A 1 104 ? 1.700 -4.084 -9.918 1.00 94.69 104 HIS A O 1
ATOM 814 N N . ARG A 1 105 ? 2.665 -5.999 -9.182 1.00 94.38 105 ARG A N 1
ATOM 815 C CA . ARG A 1 105 ? 1.832 -6.927 -9.968 1.00 94.38 105 ARG A CA 1
ATOM 816 C C . ARG A 1 105 ? 0.355 -6.844 -9.587 1.00 94.38 105 ARG A C 1
ATOM 818 O O . ARG A 1 105 ? -0.479 -6.767 -10.479 1.00 94.38 105 ARG A O 1
ATOM 825 N N . ALA A 1 106 ? 0.041 -6.774 -8.294 1.00 94.12 106 ALA A N 1
ATOM 826 C CA . ALA A 1 106 ? -1.324 -6.589 -7.802 1.00 94.12 106 ALA A CA 1
ATOM 827 C C . ALA A 1 106 ? -1.933 -5.250 -8.263 1.00 94.12 106 ALA A C 1
ATOM 829 O O . ALA A 1 106 ? -3.126 -5.161 -8.525 1.00 94.12 106 ALA A O 1
ATOM 830 N N . MET A 1 107 ? -1.100 -4.220 -8.451 1.00 93.25 107 MET A N 1
ATOM 831 C CA . MET A 1 107 ? -1.492 -2.937 -9.048 1.00 93.25 107 MET A CA 1
ATOM 832 C C . MET A 1 107 ? -1.527 -2.930 -10.590 1.00 93.25 107 MET A C 1
ATOM 834 O O . MET A 1 107 ? -1.735 -1.860 -11.174 1.00 93.25 107 MET A O 1
ATOM 838 N N . GLY A 1 108 ? -1.262 -4.061 -11.254 1.00 93.50 108 GLY A N 1
ATOM 839 C CA . GLY A 1 108 ? -1.191 -4.164 -12.716 1.00 93.50 108 GLY A CA 1
ATOM 840 C C . GLY A 1 108 ? 0.004 -3.431 -13.338 1.00 93.50 108 GLY A C 1
ATOM 841 O O . GLY A 1 108 ? -0.084 -2.954 -14.463 1.00 93.50 108 GLY A O 1
ATOM 842 N N . SER A 1 109 ? 1.108 -3.279 -12.600 1.00 92.69 109 SER A N 1
ATOM 843 C CA . SER A 1 109 ? 2.290 -2.514 -13.024 1.00 92.69 109 SER A CA 1
ATOM 844 C C . SER A 1 109 ? 3.588 -3.301 -12.848 1.00 92.69 109 SER A C 1
ATOM 846 O O . SER A 1 109 ? 3.676 -4.206 -12.020 1.00 92.69 109 SER A O 1
ATOM 848 N N . THR A 1 110 ? 4.629 -2.923 -13.588 1.00 92.69 110 THR A N 1
ATOM 849 C CA . THR A 1 110 ? 5.993 -3.431 -13.396 1.00 92.69 110 THR A CA 1
ATOM 850 C C . THR A 1 110 ? 6.910 -2.310 -12.891 1.00 92.69 110 THR A C 1
ATOM 852 O O . THR A 1 110 ? 6.744 -1.144 -13.271 1.00 92.69 110 THR A O 1
ATOM 855 N N . PRO A 1 111 ? 7.862 -2.601 -11.987 1.00 91.56 111 PRO A N 1
ATOM 856 C CA . PRO A 1 111 ? 8.804 -1.592 -11.514 1.00 91.56 111 PRO A CA 1
ATOM 857 C C . PRO A 1 111 ? 9.760 -1.177 -12.644 1.00 91.56 111 PRO A C 1
ATOM 859 O O . PRO A 1 111 ? 10.345 -2.030 -13.298 1.00 91.56 111 PRO A O 1
ATOM 862 N N . GLN A 1 112 ? 9.925 0.135 -12.853 1.00 91.75 112 GLN A N 1
ATOM 863 C CA . GLN A 1 112 ? 10.782 0.689 -13.915 1.00 91.75 112 GLN A CA 1
ATOM 864 C C . GLN A 1 112 ? 12.183 1.050 -13.392 1.00 91.75 112 GLN A C 1
ATOM 866 O O . GLN A 1 112 ? 13.176 0.467 -13.802 1.00 91.75 112 GLN A O 1
ATOM 871 N N . CYS A 1 113 ? 12.278 1.990 -12.444 1.00 94.12 113 CYS A N 1
ATOM 872 C CA . CYS A 1 113 ? 13.563 2.477 -11.915 1.00 94.12 113 CYS A CA 1
ATOM 873 C C . CYS A 1 113 ? 13.948 1.895 -10.545 1.00 94.12 113 CYS A C 1
ATOM 875 O O . CYS A 1 113 ? 15.009 2.213 -10.018 1.00 94.12 113 CYS A O 1
ATOM 877 N N . GLY A 1 114 ? 13.050 1.136 -9.909 1.00 92.62 114 GLY A N 1
ATOM 878 C CA . GLY A 1 114 ? 13.274 0.519 -8.596 1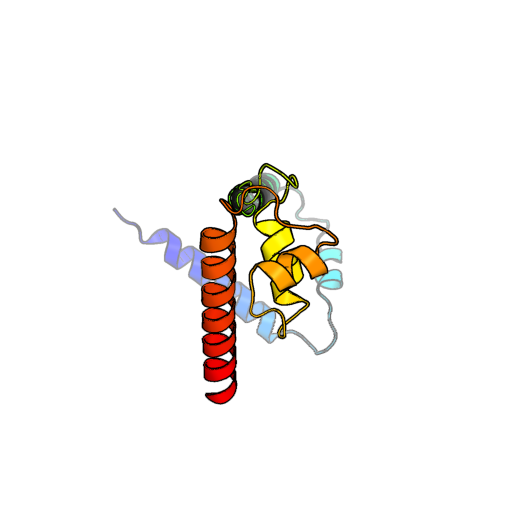.00 92.62 114 GLY A CA 1
ATOM 879 C C . GLY A 1 114 ? 13.326 1.469 -7.387 1.00 92.62 114 GLY A C 1
ATOM 880 O O . GLY A 1 114 ? 13.284 1.002 -6.254 1.00 92.62 114 GLY A O 1
ATOM 881 N N . ARG A 1 115 ? 13.340 2.796 -7.574 1.00 94.00 115 ARG A N 1
ATOM 882 C CA . ARG A 1 115 ? 13.460 3.777 -6.469 1.00 94.00 115 ARG A CA 1
ATOM 883 C C . ARG A 1 115 ? 12.341 3.697 -5.427 1.00 94.00 115 ARG A C 1
ATOM 885 O O . ARG A 1 115 ? 12.552 4.058 -4.278 1.00 94.00 115 ARG A O 1
ATOM 892 N N . CYS A 1 116 ? 11.161 3.224 -5.819 1.00 94.81 116 CYS A N 1
ATOM 893 C CA . CYS A 1 116 ? 10.013 3.064 -4.928 1.00 94.81 116 CYS A CA 1
ATOM 894 C C . CYS A 1 116 ? 10.043 1.767 -4.104 1.00 94.81 116 CYS A C 1
ATOM 896 O O . CYS A 1 116 ? 9.296 1.654 -3.137 1.00 94.81 116 CYS A O 1
ATOM 898 N N . LEU A 1 117 ? 10.888 0.791 -4.460 1.00 95.00 117 LEU A N 1
ATOM 899 C CA . LEU A 1 117 ? 10.938 -0.523 -3.812 1.00 95.00 117 LEU A CA 1
ATOM 900 C C . LEU A 1 117 ? 11.240 -0.469 -2.303 1.00 95.00 117 LEU A C 1
ATOM 902 O O . LEU A 1 117 ? 10.487 -1.108 -1.569 1.00 95.00 117 LEU A O 1
ATOM 906 N N . PRO A 1 118 ? 12.248 0.280 -1.800 1.00 95.44 118 PRO A N 1
ATOM 907 C CA . PRO A 1 118 ? 12.506 0.340 -0.357 1.00 95.44 118 PRO A CA 1
ATOM 908 C C . PRO A 1 118 ? 11.345 0.983 0.407 1.00 95.44 118 PRO A C 1
ATOM 910 O O . PRO A 1 118 ? 10.970 0.521 1.480 1.00 95.44 118 PRO A O 1
ATOM 913 N N . THR A 1 119 ? 10.715 2.010 -0.168 1.00 95.12 119 THR A N 1
ATOM 914 C CA . THR A 1 119 ? 9.550 2.660 0.439 1.00 95.12 11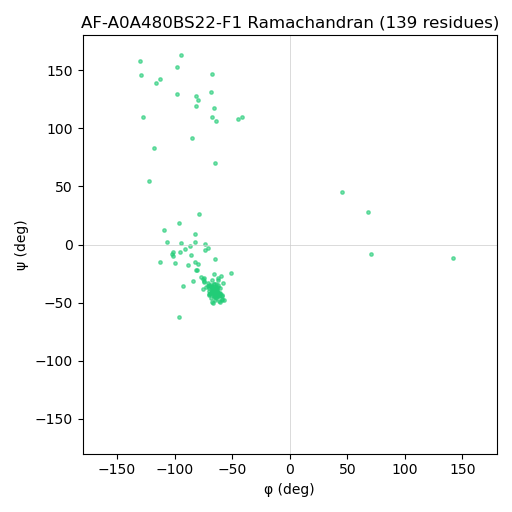9 THR A CA 1
ATOM 915 C C . THR A 1 119 ? 8.354 1.712 0.506 1.00 95.12 119 THR A C 1
ATOM 917 O O . THR A 1 119 ? 7.706 1.621 1.543 1.00 95.12 119 THR A O 1
ATOM 920 N N . ILE A 1 120 ? 8.073 0.975 -0.572 1.00 94.50 120 ILE A N 1
ATOM 921 C CA . ILE A 1 120 ? 6.997 -0.025 -0.593 1.00 94.50 120 ILE A CA 1
ATOM 922 C C . ILE A 1 120 ? 7.300 -1.157 0.400 1.00 94.50 120 ILE A C 1
ATOM 924 O O . ILE A 1 120 ? 6.395 -1.591 1.102 1.00 94.50 120 ILE A O 1
ATOM 928 N N . ALA A 1 121 ? 8.558 -1.595 0.515 1.00 95.94 121 ALA A N 1
ATOM 929 C CA . ALA A 1 121 ? 8.962 -2.600 1.498 1.00 95.94 121 ALA A CA 1
ATOM 930 C C . ALA A 1 121 ? 8.704 -2.134 2.940 1.00 95.94 121 ALA A C 1
ATOM 932 O O . ALA A 1 121 ? 8.156 -2.898 3.729 1.00 95.94 121 ALA A O 1
ATOM 933 N N . SER A 1 122 ? 9.018 -0.873 3.263 1.00 95.00 122 SER A N 1
ATOM 934 C CA . SER A 1 122 ? 8.675 -0.286 4.566 1.00 95.00 122 SER A CA 1
ATOM 935 C C . SER A 1 122 ? 7.168 -0.323 4.813 1.00 95.00 122 SER A C 1
ATOM 937 O O . SER A 1 122 ? 6.741 -0.791 5.858 1.00 95.00 122 SER A O 1
ATOM 939 N N . MET A 1 123 ? 6.356 0.074 3.825 1.00 93.94 123 MET A N 1
ATOM 940 C CA . MET A 1 123 ? 4.893 0.063 3.960 1.00 93.94 123 MET A CA 1
ATOM 941 C C . MET A 1 123 ? 4.320 -1.34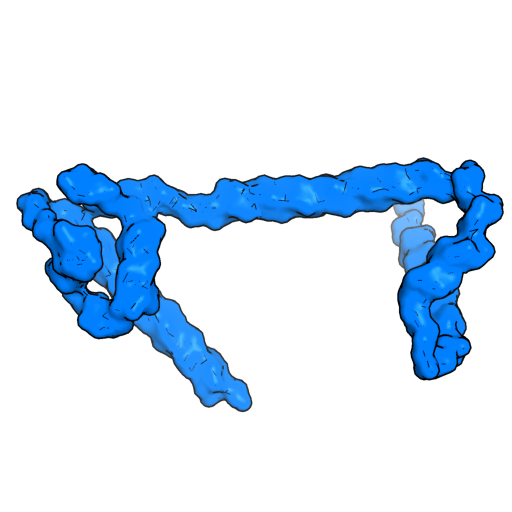3 4.190 1.00 93.94 123 MET A C 1
ATOM 943 O O . MET A 1 123 ? 3.345 -1.485 4.922 1.00 93.94 123 MET A O 1
ATOM 947 N N . ILE A 1 124 ? 4.910 -2.376 3.579 1.00 95.00 124 ILE A N 1
ATOM 948 C CA . ILE A 1 124 ? 4.528 -3.778 3.812 1.00 95.00 124 ILE A CA 1
ATOM 949 C C . ILE A 1 124 ? 4.826 -4.170 5.264 1.00 95.00 124 ILE A C 1
ATOM 951 O O . ILE A 1 124 ? 3.966 -4.740 5.935 1.00 95.00 124 ILE A O 1
ATOM 955 N N . SER A 1 125 ? 6.023 -3.852 5.762 1.00 94.00 125 SER A N 1
ATOM 956 C CA . SER A 1 125 ? 6.411 -4.127 7.150 1.00 94.00 125 SER A CA 1
ATOM 957 C C . SER A 1 125 ? 5.524 -3.393 8.157 1.00 94.00 125 SER A C 1
ATOM 959 O O . SER A 1 125 ? 5.085 -4.004 9.129 1.00 94.00 125 SER A O 1
ATOM 961 N N . ASP A 1 126 ? 5.213 -2.122 7.896 1.00 92.06 126 ASP A N 1
ATOM 962 C CA . ASP A 1 126 ? 4.347 -1.305 8.748 1.00 92.06 126 ASP A CA 1
ATOM 963 C C . ASP A 1 126 ? 2.950 -1.929 8.861 1.00 92.06 126 ASP A C 1
ATOM 965 O O . ASP A 1 126 ? 2.470 -2.172 9.966 1.00 92.06 126 ASP A O 1
ATOM 969 N N . LEU A 1 127 ? 2.330 -2.286 7.730 1.00 91.25 127 LEU A N 1
ATOM 970 C CA . LEU A 1 127 ? 1.002 -2.911 7.713 1.00 91.25 127 LEU A CA 1
ATOM 971 C C . LEU A 1 127 ? 0.980 -4.281 8.394 1.00 91.25 127 LEU A C 1
ATOM 973 O O . LEU A 1 127 ? 0.016 -4.625 9.074 1.00 91.25 127 LEU A O 1
ATOM 977 N N . ARG A 1 128 ? 2.040 -5.077 8.238 1.00 90.62 128 ARG A N 1
ATOM 978 C CA . ARG A 1 128 ? 2.163 -6.356 8.949 1.00 90.62 128 ARG A CA 1
ATOM 979 C C . ARG A 1 128 ? 2.227 -6.153 10.455 1.00 90.62 128 ARG A C 1
ATOM 981 O O . ARG A 1 128 ? 1.567 -6.883 11.187 1.00 90.62 128 ARG A O 1
ATOM 988 N N . ASN A 1 129 ? 2.994 -5.165 10.908 1.00 91.81 129 ASN A N 1
ATOM 989 C CA . ASN A 1 129 ? 3.074 -4.825 12.321 1.00 91.81 129 ASN A CA 1
ATOM 990 C C . ASN A 1 129 ? 1.724 -4.313 12.851 1.00 91.81 129 ASN A C 1
ATOM 992 O O . ASN A 1 129 ? 1.276 -4.763 13.900 1.00 91.81 129 ASN A O 1
ATOM 996 N N . GLU A 1 130 ? 1.040 -3.440 12.108 1.00 90.25 130 GLU A N 1
ATOM 997 C CA . GLU A 1 130 ? -0.313 -2.977 12.445 1.00 90.25 130 GLU A CA 1
ATOM 998 C C . GLU A 1 130 ? -1.293 -4.155 12.580 1.00 90.25 130 GLU A C 1
ATOM 1000 O O . GLU A 1 130 ? -1.983 -4.272 13.593 1.00 90.25 130 GLU A O 1
ATOM 1005 N N . ASN A 1 131 ? -1.295 -5.084 11.620 1.00 89.06 131 ASN A N 1
ATOM 1006 C CA . ASN A 1 131 ? -2.134 -6.283 11.667 1.00 89.06 131 ASN A CA 1
ATOM 1007 C C . ASN A 1 131 ? -1.782 -7.204 12.843 1.00 89.06 131 ASN A C 1
ATOM 1009 O O . ASN A 1 131 ? -2.682 -7.762 13.474 1.00 89.06 131 ASN A O 1
ATOM 1013 N N . ALA A 1 132 ? -0.496 -7.358 13.166 1.00 89.62 132 ALA A N 1
ATOM 1014 C CA . ALA A 1 132 ? -0.052 -8.141 14.315 1.00 89.62 132 ALA A CA 1
ATOM 1015 C C . ALA A 1 132 ? -0.545 -7.529 15.636 1.00 89.62 132 ALA A C 1
ATOM 1017 O O . ALA A 1 132 ? -1.052 -8.255 16.488 1.00 89.62 132 ALA A O 1
ATOM 1018 N N . VAL A 1 133 ? -0.474 -6.201 15.782 1.00 91.50 133 VAL A N 1
ATOM 1019 C CA . VAL A 1 133 ? -0.990 -5.482 16.959 1.00 91.50 133 VAL A CA 1
ATOM 1020 C C . VAL A 1 133 ? -2.505 -5.634 17.081 1.00 91.50 133 VAL A C 1
ATOM 1022 O O . VAL A 1 133 ? -2.995 -5.938 18.164 1.00 91.50 133 VAL A O 1
ATOM 1025 N N . VAL A 1 134 ? -3.250 -5.468 15.983 1.00 89.88 134 VAL A N 1
ATOM 1026 C CA . VAL A 1 134 ? -4.714 -5.646 15.976 1.00 89.88 134 VAL A CA 1
ATOM 1027 C C . VAL A 1 134 ? -5.091 -7.076 16.361 1.00 89.88 134 VAL A C 1
ATOM 1029 O O . VAL A 1 134 ? -5.992 -7.272 17.170 1.00 89.88 134 VAL A O 1
ATOM 1032 N N . THR A 1 135 ? -4.374 -8.068 15.833 1.00 90.44 135 THR A N 1
ATOM 1033 C CA . THR A 1 135 ? -4.608 -9.483 16.153 1.00 90.44 135 THR A CA 1
ATOM 1034 C C . THR A 1 135 ? -4.295 -9.784 17.618 1.00 90.44 135 THR A C 1
ATOM 1036 O O . THR A 1 135 ? -5.083 -10.444 18.286 1.00 90.44 135 THR A O 1
ATOM 1039 N N . ALA A 1 136 ? -3.176 -9.275 18.138 1.00 90.00 136 ALA A N 1
ATOM 1040 C CA . ALA A 1 136 ? -2.793 -9.458 19.536 1.00 90.00 136 ALA A CA 1
ATOM 1041 C C . ALA A 1 136 ? -3.791 -8.798 20.496 1.00 90.00 136 ALA A C 1
ATOM 1043 O O . ALA A 1 136 ? -4.132 -9.386 21.516 1.00 90.00 136 ALA A O 1
ATOM 1044 N N . LEU A 1 137 ? -4.288 -7.604 20.155 1.00 91.25 137 LEU A N 1
ATOM 1045 C CA . LEU A 1 137 ? -5.318 -6.922 20.934 1.00 91.25 137 LEU A CA 1
ATOM 1046 C C . LEU A 1 137 ? -6.642 -7.693 20.910 1.00 91.25 137 LEU A C 1
ATOM 1048 O O . LEU A 1 137 ? -7.261 -7.851 21.953 1.00 91.25 137 LEU A O 1
ATOM 1052 N N . ALA A 1 138 ? -7.050 -8.203 19.746 1.00 88.19 138 ALA A N 1
ATOM 1053 C CA . ALA A 1 138 ? -8.265 -9.005 19.612 1.00 88.19 138 ALA A CA 1
ATOM 1054 C C . ALA A 1 138 ? -8.187 -10.355 20.347 1.00 88.19 138 ALA A C 1
ATOM 1056 O O . ALA A 1 138 ? -9.218 -10.907 20.698 1.00 88.19 138 ALA A O 1
ATOM 1057 N N . ALA A 1 139 ? -6.985 -10.892 20.569 1.00 87.25 139 ALA A N 1
ATOM 1058 C CA . ALA A 1 139 ? -6.774 -12.125 21.327 1.00 87.25 139 ALA A CA 1
ATOM 1059 C C . ALA A 1 139 ? -6.677 -11.907 22.851 1.00 87.25 139 ALA A C 1
ATOM 1061 O O . ALA A 1 139 ? -6.596 -12.883 23.595 1.00 87.25 139 ALA A O 1
ATOM 1062 N N . ALA A 1 140 ? -6.610 -10.653 23.305 1.00 85.00 140 ALA A N 1
ATOM 1063 C CA . ALA A 1 140 ? -6.530 -10.290 24.719 1.00 85.00 140 ALA A CA 1
ATOM 1064 C C . ALA A 1 140 ? -7.901 -9.951 25.344 1.00 85.00 140 ALA A C 1
ATOM 1066 O O . ALA A 1 140 ? -7.955 -9.720 26.553 1.00 85.00 140 ALA A O 1
ATOM 1067 N N . ASP A 1 141 ? -8.959 -9.902 24.528 1.00 58.53 141 ASP A N 1
ATOM 1068 C CA . ASP A 1 141 ? -10.373 -9.776 24.924 1.00 58.53 141 ASP A CA 1
ATOM 1069 C C . ASP A 1 141 ? -11.026 -11.168 25.014 1.00 58.53 141 ASP A C 1
ATOM 1071 O O . ASP A 1 141 ? -11.808 -11.393 25.966 1.00 58.53 141 ASP A O 1
#

Foldseek 3Di:
DDPPPPVVVVVVVVVVVVVVVVPDDPDDDPVVVVVPPPPPVPPCVVVVVVVVVVVVVVVVVVVVVCVVVVPPQCQLAPVVRHTPVLLLVLCVVCVPQQAPQSSQVSVVHGDDPCSSRVVSNVSNVVVVVVVVVVVVVVVVD

Secondary structure (DSSP, 8-state):
--TTHHHHHHHHHHHHHHHHHTT--TT--HHHHHHS-TT-TTTSHHHHHHHHHHHHHHHHHHHHHHHHSS----EEETTTTEEHHHHHHHHHH-TT--SHHHHHHHTT---SSSTTHHHHHHHHHHHHHHHHHHHHHHT--

Solvent-accessible surface area (backbone atoms only — not comparable to full-atom values): 8550 Å² total; per-residue (Å²): 135,81,88,64,64,63,60,57,53,52,49,53,53,51,52,54,53,50,59,60,60,76,69,68,66,96,82,79,54,78,68,65,69,66,67,76,59,82,80,63,76,83,77,48,60,69,58,52,51,49,51,50,51,52,50,52,52,49,52,49,48,51,51,50,46,52,62,70,65,44,74,73,76,43,74,54,29,77,92,75,72,35,33,45,60,62,53,48,53,52,47,72,74,33,85,84,49,85,43,46,69,49,49,28,49,77,70,76,43,78,82,83,84,59,77,35,41,66,59,45,43,50,53,48,53,51,52,50,51,53,51,49,52,54,50,53,55,64,72,73,112

Nearest PDB structures (foldseek):
  7dxm-assembly1_A  TM=4.871E-01  e=5.340E+00  Streptococcus thermophilus LMG 18311

Sequence (141 aa):
MPAASKSVFMAAVYHGFRAALSGLSPGQTWRDIFASDYHQQRYCKPFARLAWSCLHRRTGREQANRRAGNGRQMIVCVCNAKNCRTVREVLSQGPHIDTPAAAHRAMGSTPQCGRCLPTIASMISDLRNENAVVTALAAAD

Radius of gyration: 27.22 Å; Cα contacts (8 Å, |Δi|>4): 62; chains: 1; bounding box: 60×47×55 Å

Mean predicted aligned error: 17.86 Å